Protein AF-A0A2S6X875-F1 (afdb_monomer)

Foldseek 3Di:
DPPPPPDDDDDDPDDLVRADKWKWKDQPPDPDTHTDDPPDDSVVVQVVVCVVPVVRDDMDIDIDGDDDDDPPPDDPPPPPPPDPPPPPPPPDD

Nearest PDB structures (foldseek):
  8pu1-assembly1_A  TM=4.780E-01  e=7.244E+00  Thomasclavelia ramosa

Structure (mmCIF, N/CA/C/O backbone):
data_AF-A0A2S6X875-F1
#
_entry.id   AF-A0A2S6X875-F1
#
loop_
_atom_site.group_PDB
_atom_site.id
_atom_site.type_symbol
_atom_site.label_atom_id
_atom_site.label_alt_id
_atom_site.label_comp_id
_atom_site.label_asym_id
_atom_site.label_entity_id
_atom_site.label_seq_id
_atom_site.pdbx_PDB_ins_code
_atom_site.Cartn_x
_atom_site.Cartn_y
_atom_site.Cartn_z
_atom_site.occupancy
_atom_site.B_iso_or_equiv
_atom_site.auth_seq_id
_atom_site.auth_comp_id
_atom_site.auth_asym_id
_atom_site.auth_atom_id
_atom_site.pdbx_PDB_model_num
ATOM 1 N N . MET A 1 1 ? 18.888 -17.481 -43.327 1.00 39.25 1 MET A N 1
ATOM 2 C CA . MET A 1 1 ? 17.509 -17.274 -42.842 1.00 39.25 1 MET A CA 1
ATOM 3 C C . MET A 1 1 ? 17.603 -16.906 -41.375 1.00 39.25 1 MET A C 1
ATOM 5 O O . MET A 1 1 ? 17.908 -17.771 -40.569 1.00 39.25 1 MET A O 1
ATOM 9 N N . THR A 1 2 ? 17.463 -15.628 -41.035 1.00 53.31 2 THR A N 1
ATOM 10 C CA . THR A 1 2 ? 17.348 -15.208 -39.637 1.00 53.31 2 THR A CA 1
ATOM 11 C C . THR A 1 2 ? 15.935 -15.552 -39.184 1.00 53.31 2 THR A C 1
ATOM 13 O O . THR A 1 2 ? 14.967 -14.932 -39.621 1.00 53.31 2 THR A O 1
ATOM 16 N N . SER A 1 3 ? 15.815 -16.622 -38.398 1.00 54.84 3 SER A N 1
ATOM 17 C CA . SER A 1 3 ? 14.576 -16.966 -37.705 1.00 54.84 3 SER A CA 1
ATOM 18 C C . SER A 1 3 ? 14.128 -15.736 -36.915 1.00 54.84 3 SER A C 1
ATOM 20 O O . SER A 1 3 ? 14.863 -15.262 -36.050 1.00 54.84 3 SER A O 1
ATOM 22 N N . ARG A 1 4 ? 12.975 -15.163 -37.273 1.00 67.75 4 ARG A N 1
ATOM 23 C CA . ARG A 1 4 ? 12.325 -14.120 -36.478 1.00 67.75 4 ARG A CA 1
ATOM 24 C C . ARG A 1 4 ? 11.656 -14.836 -35.324 1.00 67.75 4 ARG A C 1
ATOM 26 O O . ARG A 1 4 ? 10.520 -15.277 -35.468 1.00 67.75 4 ARG A O 1
ATOM 33 N N . ASP A 1 5 ? 12.404 -15.018 -34.246 1.00 70.44 5 ASP A N 1
ATOM 34 C CA . ASP A 1 5 ? 11.843 -15.491 -32.992 1.00 70.44 5 ASP A CA 1
ATOM 35 C C . ASP A 1 5 ? 10.688 -14.551 -32.597 1.00 70.44 5 ASP A C 1
ATOM 37 O O . ASP A 1 5 ? 10.924 -13.351 -32.419 1.00 70.44 5 ASP A O 1
ATOM 41 N N . PRO A 1 6 ? 9.433 -15.036 -32.552 1.00 70.88 6 PRO A N 1
ATOM 42 C CA . PRO A 1 6 ? 8.296 -14.209 -32.167 1.00 70.88 6 PRO A CA 1
ATOM 43 C C . PRO A 1 6 ? 8.340 -13.799 -30.689 1.00 70.88 6 PRO A C 1
ATOM 45 O O . PRO A 1 6 ? 7.620 -12.875 -30.310 1.00 70.88 6 PRO A O 1
ATOM 48 N N . PHE A 1 7 ? 9.177 -14.447 -29.871 1.00 66.44 7 PHE A N 1
ATOM 49 C CA . PHE A 1 7 ? 9.309 -14.191 -28.440 1.00 66.44 7 PHE A CA 1
ATOM 50 C C . PHE A 1 7 ? 10.788 -14.053 -28.055 1.00 66.44 7 PHE A C 1
ATOM 52 O O . PHE A 1 7 ? 11.317 -14.912 -27.352 1.00 66.44 7 PHE A O 1
ATOM 59 N N . PRO A 1 8 ? 11.471 -12.987 -28.515 1.00 64.75 8 PRO A N 1
ATOM 60 C CA . PRO A 1 8 ? 12.877 -12.795 -28.201 1.00 64.75 8 PRO A CA 1
ATOM 61 C C . PRO A 1 8 ? 13.069 -12.699 -26.687 1.00 64.75 8 PRO A C 1
ATOM 63 O O . PRO A 1 8 ? 12.321 -12.004 -25.996 1.00 64.75 8 PRO A O 1
ATOM 66 N N . GLU A 1 9 ? 14.090 -13.381 -26.180 1.00 63.28 9 GLU A N 1
ATOM 67 C CA . GLU A 1 9 ? 14.491 -13.282 -24.782 1.00 63.28 9 GLU A CA 1
ATOM 68 C C . GLU A 1 9 ? 14.914 -11.836 -24.476 1.00 63.28 9 GLU A C 1
ATOM 70 O O . GLU A 1 9 ? 15.791 -11.269 -25.133 1.00 63.28 9 GLU A O 1
ATOM 75 N N . VAL A 1 10 ? 14.244 -11.210 -23.507 1.00 60.38 10 VAL A N 1
ATOM 76 C CA . VAL A 1 10 ? 14.540 -9.845 -23.065 1.00 60.38 10 VAL A CA 1
ATOM 77 C C . VAL A 1 10 ? 15.305 -9.942 -21.754 1.00 60.38 10 VAL A C 1
ATOM 79 O O . VAL A 1 10 ? 14.742 -10.324 -20.732 1.00 60.38 10 VAL A O 1
ATOM 82 N N . SER A 1 11 ? 16.588 -9.590 -21.779 1.00 57.66 11 SER A N 1
ATOM 83 C CA . SER A 1 11 ? 17.396 -9.452 -20.568 1.00 57.66 11 SER A CA 1
ATOM 84 C C . SER A 1 11 ? 17.203 -8.059 -19.964 1.00 57.66 11 SER A C 1
ATOM 86 O O . SER A 1 11 ? 17.391 -7.059 -20.662 1.00 57.66 11 SER A O 1
ATOM 88 N N . SER A 1 12 ? 16.861 -7.988 -18.679 1.00 63.47 12 SER A N 1
ATOM 89 C CA . SER A 1 12 ? 16.837 -6.737 -17.911 1.00 63.47 12 SER A CA 1
ATOM 90 C C . SER A 1 12 ? 18.209 -6.461 -17.289 1.00 63.47 12 SER A C 1
ATOM 92 O O . SER A 1 12 ? 18.929 -7.395 -16.947 1.00 63.47 12 SER A O 1
ATOM 94 N N . GLY A 1 13 ? 18.576 -5.184 -17.154 1.00 63.50 13 GLY A N 1
ATOM 95 C CA . GLY A 1 13 ? 19.760 -4.758 -16.393 1.00 63.50 13 GLY A CA 1
ATOM 96 C C . GLY A 1 13 ? 19.495 -4.557 -14.895 1.00 63.50 13 GLY A C 1
ATOM 97 O O . GLY A 1 13 ? 20.445 -4.379 -14.140 1.00 63.50 13 GLY A O 1
ATOM 98 N N . GLU A 1 14 ? 18.226 -4.580 -14.488 1.00 61.59 14 GLU A N 1
ATOM 99 C CA . GLU A 1 14 ? 17.751 -4.397 -13.111 1.00 61.59 14 GLU A CA 1
ATOM 100 C C . GLU A 1 14 ? 16.816 -5.558 -12.748 1.00 61.59 14 GLU A C 1
ATOM 102 O O . GLU A 1 14 ? 16.001 -5.980 -13.581 1.00 61.59 14 GLU A O 1
ATOM 107 N N . GLU A 1 15 ? 16.918 -6.078 -11.526 1.00 66.38 15 GLU A N 1
ATOM 108 C CA . GLU A 1 15 ? 15.949 -7.044 -11.008 1.00 66.38 15 GLU A CA 1
ATOM 109 C C . GLU A 1 15 ? 14.650 -6.311 -10.635 1.00 66.38 15 GLU A C 1
ATOM 111 O O . GLU A 1 15 ? 14.652 -5.124 -10.313 1.00 66.38 15 GLU A O 1
ATOM 116 N N . LEU A 1 16 ? 13.499 -6.994 -10.658 1.00 64.06 16 LEU A N 1
ATOM 117 C CA . LEU A 1 16 ? 12.205 -6.355 -10.343 1.00 64.06 16 LEU A CA 1
ATOM 118 C C . LEU A 1 16 ? 12.155 -5.754 -8.929 1.00 64.06 16 LEU A C 1
ATOM 120 O O . LEU A 1 16 ? 11.387 -4.824 -8.681 1.00 64.06 16 LEU A O 1
ATOM 124 N N . ASP A 1 17 ? 12.975 -6.274 -8.021 1.00 67.00 17 ASP A N 1
ATOM 125 C CA . ASP A 1 17 ? 13.109 -5.769 -6.658 1.00 67.00 17 ASP A CA 1
ATOM 126 C C . ASP A 1 17 ? 13.906 -4.453 -6.579 1.00 67.00 17 ASP A C 1
ATOM 128 O O . ASP A 1 17 ? 13.759 -3.726 -5.593 1.00 67.00 17 ASP A O 1
ATOM 132 N N . ASP A 1 18 ? 14.685 -4.126 -7.618 1.00 66.19 18 ASP A N 1
ATOM 133 C CA . ASP A 1 18 ? 15.470 -2.889 -7.735 1.00 66.19 18 ASP A CA 1
ATOM 134 C C . ASP A 1 18 ? 14.633 -1.716 -8.279 1.00 66.19 18 ASP A C 1
ATOM 136 O O . ASP A 1 18 ? 15.004 -0.548 -8.136 1.00 66.19 18 ASP A O 1
ATOM 140 N N . VAL A 1 19 ? 13.478 -2.010 -8.883 1.00 71.62 19 VAL A N 1
ATOM 141 C CA . VAL A 1 19 ? 12.579 -1.008 -9.459 1.00 71.62 19 VAL A CA 1
ATOM 142 C C . VAL A 1 19 ? 11.692 -0.396 -8.375 1.00 71.62 19 VAL A C 1
ATOM 144 O O . VAL A 1 19 ? 11.204 -1.076 -7.468 1.00 71.62 19 VAL A O 1
ATOM 147 N N . TRP A 1 20 ? 11.439 0.914 -8.480 1.00 75.06 20 TRP A N 1
ATOM 148 C CA . TRP A 1 20 ? 10.578 1.630 -7.541 1.00 75.06 20 TRP A CA 1
ATOM 149 C C . TRP A 1 20 ? 9.221 0.933 -7.375 1.00 75.06 20 TRP A C 1
ATOM 151 O O . TRP A 1 20 ? 8.487 0.687 -8.340 1.00 75.06 20 TRP A O 1
ATOM 161 N N . ALA A 1 21 ? 8.885 0.662 -6.117 1.00 82.25 21 ALA A N 1
ATOM 162 C CA . ALA A 1 21 ? 7.635 0.048 -5.725 1.00 82.25 21 ALA A CA 1
ATOM 163 C C . ALA A 1 21 ? 6.865 0.976 -4.785 1.00 82.25 21 ALA A C 1
ATOM 165 O O . ALA A 1 21 ? 7.430 1.526 -3.840 1.00 82.25 21 ALA A O 1
ATOM 166 N N . GLY A 1 22 ? 5.568 1.123 -5.036 1.00 87.62 22 GLY A N 1
ATOM 167 C CA . GLY A 1 22 ? 4.643 1.753 -4.103 1.00 87.62 22 GLY A CA 1
ATOM 168 C C . GLY A 1 22 ? 3.912 0.698 -3.280 1.00 87.62 22 GLY A C 1
ATOM 169 O O . GLY A 1 22 ? 3.442 -0.299 -3.832 1.00 87.62 22 GLY A O 1
ATOM 170 N N . ASP A 1 23 ? 3.774 0.936 -1.978 1.00 93.06 23 ASP A N 1
ATOM 171 C CA . ASP A 1 23 ? 2.928 0.131 -1.100 1.00 93.06 23 ASP A CA 1
ATOM 172 C C . ASP A 1 23 ? 1.576 0.816 -0.884 1.00 93.06 23 ASP A C 1
ATOM 174 O O . ASP A 1 23 ? 1.489 2.027 -0.660 1.00 93.06 23 ASP A O 1
ATOM 178 N N . TYR A 1 24 ? 0.505 0.033 -0.938 1.00 94.56 24 TYR A N 1
ATOM 179 C CA . TYR A 1 24 ? -0.869 0.515 -0.883 1.00 94.56 24 TYR A CA 1
ATOM 180 C C . TYR A 1 24 ? -1.700 -0.313 0.091 1.00 94.56 24 TYR A C 1
ATOM 182 O O . TYR A 1 24 ? -1.484 -1.514 0.250 1.00 94.56 24 TYR A O 1
ATOM 190 N N . ILE A 1 25 ? -2.695 0.322 0.704 1.00 95.19 25 ILE A N 1
ATOM 191 C CA . ILE A 1 25 ? -3.786 -0.343 1.413 1.00 95.19 25 ILE A CA 1
ATOM 192 C C . ILE A 1 25 ? -4.984 -0.364 0.478 1.00 95.19 25 ILE A C 1
ATOM 194 O O . ILE A 1 25 ? -5.399 0.671 -0.047 1.00 95.19 25 ILE A O 1
ATOM 198 N N . GLU A 1 26 ? -5.560 -1.541 0.297 1.00 94.75 26 GLU A N 1
ATOM 199 C CA . GLU A 1 26 ? -6.760 -1.736 -0.498 1.00 94.75 26 GLU A CA 1
ATOM 200 C C . GLU A 1 26 ? -7.884 -2.268 0.386 1.00 94.75 26 GLU A C 1
ATOM 202 O O . GLU A 1 26 ? -7.720 -3.246 1.120 1.00 94.75 26 GLU A O 1
ATOM 207 N N . CYS A 1 27 ? -9.055 -1.645 0.280 1.00 94.06 27 CYS A N 1
ATOM 208 C CA . CYS A 1 27 ? -10.295 -2.214 0.784 1.00 94.06 27 CYS A CA 1
ATOM 209 C C . CYS A 1 27 ? -10.908 -3.096 -0.310 1.00 94.06 27 CYS A C 1
ATOM 211 O O . CYS A 1 27 ? -11.333 -2.599 -1.350 1.00 94.06 27 CYS A O 1
ATOM 213 N N . VAL A 1 28 ? -10.980 -4.405 -0.082 1.00 86.19 28 VAL A N 1
ATOM 214 C CA . VAL A 1 28 ? -11.396 -5.385 -1.094 1.00 86.19 28 VAL A CA 1
ATOM 215 C C . VAL A 1 28 ? -12.857 -5.151 -1.485 1.00 86.19 28 VAL A C 1
ATOM 217 O O . VAL A 1 28 ? -13.767 -5.330 -0.674 1.00 86.19 28 VAL A O 1
ATOM 220 N N . GLY A 1 29 ? -13.074 -4.784 -2.750 1.00 77.88 29 GLY A N 1
ATOM 221 C CA . GLY A 1 29 ? -14.386 -4.421 -3.299 1.00 77.88 29 GLY A CA 1
ATOM 222 C C . GLY A 1 29 ? -14.634 -2.912 -3.397 1.00 77.88 29 GLY A C 1
ATOM 223 O O . GLY A 1 29 ? -15.643 -2.507 -3.967 1.00 77.88 29 GLY A O 1
ATOM 224 N N . CYS A 1 30 ? -13.720 -2.083 -2.890 1.00 83.00 30 CYS A N 1
ATOM 225 C CA . CYS A 1 30 ? -13.638 -0.670 -3.251 1.00 83.00 30 CYS A CA 1
ATOM 226 C C . CYS A 1 30 ? -12.741 -0.497 -4.481 1.00 83.00 30 CYS A C 1
ATOM 228 O O . CYS A 1 30 ? -11.840 -1.296 -4.719 1.00 83.00 30 CYS A O 1
ATOM 230 N N . VAL A 1 31 ? -12.976 0.573 -5.238 1.00 77.50 31 VAL A N 1
ATOM 231 C CA . VAL A 1 31 ? -12.088 0.989 -6.338 1.00 77.50 31 VAL A CA 1
ATOM 232 C C . VAL A 1 31 ? -10.847 1.721 -5.798 1.00 77.50 31 VAL A C 1
ATOM 234 O O . VAL A 1 31 ? -9.822 1.789 -6.469 1.00 77.50 31 VAL A O 1
ATOM 237 N N . ASP A 1 32 ? -10.919 2.236 -4.568 1.00 77.38 32 ASP A N 1
ATOM 238 C CA . ASP A 1 32 ? -9.879 3.080 -3.983 1.00 77.38 32 ASP A CA 1
ATOM 239 C C . ASP A 1 32 ? -8.702 2.262 -3.421 1.00 77.38 32 ASP A C 1
ATOM 241 O O . ASP A 1 32 ? -8.868 1.432 -2.521 1.00 77.38 32 ASP A O 1
ATOM 245 N N . MET A 1 33 ? -7.495 2.573 -3.905 1.00 89.38 33 MET A N 1
ATOM 246 C CA . MET A 1 33 ? -6.219 2.164 -3.311 1.00 89.38 33 MET A CA 1
ATOM 247 C C . MET A 1 33 ? -5.566 3.374 -2.644 1.00 89.38 33 MET A C 1
ATOM 249 O O . MET A 1 33 ? -5.391 4.419 -3.271 1.00 89.38 33 MET A O 1
ATOM 253 N N . VAL A 1 34 ? -5.183 3.239 -1.375 1.00 93.19 34 VAL A N 1
ATOM 254 C CA . VAL A 1 34 ? -4.577 4.328 -0.600 1.00 93.19 34 VAL A CA 1
ATOM 255 C C . VAL A 1 34 ? -3.075 4.085 -0.469 1.00 93.19 34 VAL A C 1
ATOM 257 O O . VAL A 1 34 ? -2.697 3.053 0.080 1.00 93.19 34 VAL A O 1
ATOM 260 N N . PRO A 1 35 ? -2.200 5.000 -0.926 1.00 93.81 35 PRO A N 1
ATOM 261 C CA . PRO A 1 35 ? -0.758 4.838 -0.756 1.00 93.81 35 PRO A CA 1
ATOM 262 C C . PRO A 1 35 ? -0.374 4.878 0.729 1.00 93.81 35 PRO A C 1
ATOM 264 O O . PRO A 1 35 ? -0.798 5.778 1.465 1.00 93.81 35 PRO A O 1
ATOM 267 N N . ILE A 1 36 ? 0.450 3.921 1.160 1.00 94.31 36 ILE A N 1
ATOM 268 C CA . ILE A 1 36 ? 0.999 3.859 2.517 1.00 94.31 36 ILE A CA 1
ATOM 269 C C . ILE A 1 36 ? 2.050 4.956 2.658 1.00 94.31 36 ILE A C 1
ATOM 271 O O . ILE A 1 36 ? 3.044 4.997 1.938 1.00 94.31 36 ILE A O 1
ATOM 275 N N . LYS A 1 37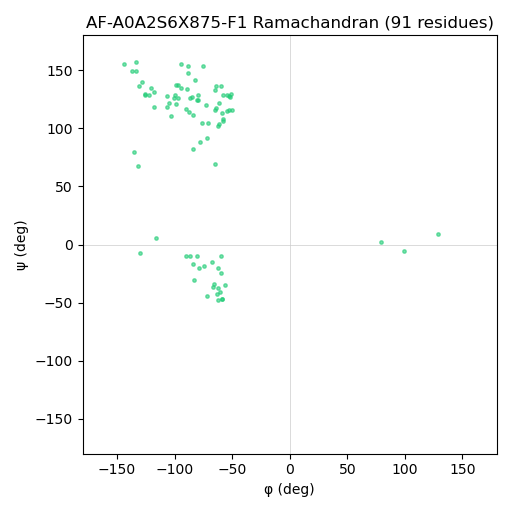 ? 1.819 5.870 3.602 1.00 93.31 37 LYS A N 1
ATOM 276 C CA . LYS A 1 37 ? 2.762 6.945 3.936 1.00 93.31 37 LYS A CA 1
ATOM 277 C C . LYS A 1 37 ? 3.663 6.522 5.103 1.00 93.31 37 LYS A C 1
ATOM 279 O O . LYS A 1 37 ? 3.226 5.712 5.922 1.00 93.31 37 LYS A O 1
ATOM 284 N N . PRO A 1 38 ? 4.872 7.096 5.247 1.00 90.62 38 PRO A N 1
ATOM 285 C CA . PRO A 1 38 ? 5.715 6.848 6.416 1.00 90.62 38 PRO A CA 1
ATOM 286 C C . PRO A 1 38 ? 4.951 7.071 7.731 1.00 90.62 38 PRO A C 1
ATOM 288 O O . PRO A 1 38 ? 4.289 8.095 7.902 1.00 90.62 38 PRO A O 1
ATOM 291 N N . GLY A 1 39 ? 5.018 6.097 8.642 1.00 92.88 39 GLY A N 1
ATOM 292 C CA . GLY A 1 39 ? 4.315 6.130 9.932 1.00 92.88 39 GLY A CA 1
ATOM 293 C C . GLY A 1 39 ? 2.823 5.774 9.881 1.00 92.88 39 GLY A C 1
ATOM 294 O O . GLY A 1 39 ? 2.160 5.803 10.915 1.00 92.88 39 GLY A O 1
ATOM 295 N N . MET A 1 40 ? 2.277 5.430 8.711 1.00 94.38 40 MET A N 1
ATOM 296 C CA . MET A 1 40 ? 0.913 4.915 8.599 1.00 94.38 40 MET A CA 1
ATOM 297 C C . MET A 1 40 ? 0.873 3.429 8.967 1.00 94.38 40 MET A C 1
ATOM 299 O O . MET A 1 40 ? 1.552 2.623 8.338 1.00 94.38 40 MET A O 1
ATOM 303 N N . ASP A 1 41 ? 0.033 3.066 9.936 1.00 95.75 41 ASP A N 1
ATOM 304 C CA . ASP A 1 41 ? -0.297 1.669 10.233 1.00 95.75 41 ASP A CA 1
ATOM 305 C C . ASP A 1 41 ? -1.523 1.229 9.402 1.00 95.75 41 ASP A C 1
ATOM 307 O O . ASP A 1 41 ? -2.619 1.784 9.582 1.00 95.75 41 ASP A O 1
ATOM 311 N N . PRO A 1 42 ? -1.377 0.240 8.496 1.00 94.38 42 PRO A N 1
ATOM 312 C CA . PRO A 1 42 ? -2.480 -0.301 7.707 1.00 94.38 42 PRO A CA 1
ATOM 313 C C . PRO A 1 42 ? -3.654 -0.824 8.533 1.00 94.38 42 PRO A C 1
ATOM 315 O O . PRO A 1 42 ? -4.807 -0.693 8.117 1.00 94.38 42 PRO A O 1
ATOM 318 N N . VAL A 1 43 ? -3.381 -1.402 9.704 1.00 95.50 43 VAL A N 1
ATOM 319 C CA . VAL A 1 43 ? -4.410 -1.992 10.566 1.00 95.50 43 VAL A CA 1
ATOM 320 C C . VAL A 1 43 ? -5.248 -0.895 11.214 1.00 95.50 43 VAL A C 1
ATOM 322 O O . VAL A 1 43 ? -6.478 -0.970 11.203 1.00 95.50 43 VAL A O 1
A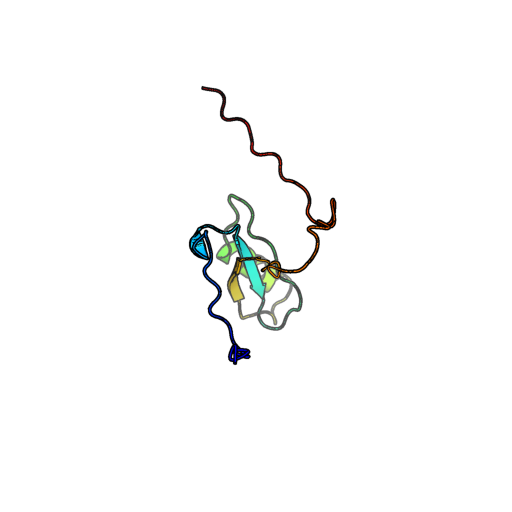TOM 325 N N . GLU A 1 44 ? -4.610 0.156 11.726 1.00 96.88 44 GLU A N 1
ATOM 326 C CA . GLU A 1 44 ? -5.318 1.307 12.298 1.00 96.88 44 GLU A CA 1
ATOM 327 C C . GLU A 1 44 ? -6.099 2.085 11.234 1.00 96.88 44 GLU A C 1
ATOM 329 O O . GLU A 1 44 ? -7.231 2.513 11.480 1.00 96.88 44 GLU A O 1
ATOM 334 N N . TRP A 1 45 ? -5.556 2.207 10.016 1.00 95.19 45 TRP A N 1
ATOM 335 C CA . TRP A 1 45 ? -6.313 2.752 8.888 1.00 95.19 45 TRP A CA 1
ATOM 336 C C . TRP A 1 45 ? -7.572 1.920 8.606 1.00 95.19 45 TRP A C 1
ATOM 338 O O . TRP A 1 45 ? -8.659 2.488 8.492 1.00 95.19 45 TRP A O 1
ATOM 348 N N . ALA A 1 46 ? -7.448 0.589 8.553 1.00 94.81 46 ALA A N 1
ATOM 349 C CA . ALA A 1 46 ? -8.566 -0.308 8.268 1.00 94.81 46 ALA A CA 1
ATOM 350 C C . ALA A 1 46 ? -9.654 -0.237 9.349 1.00 94.81 46 ALA A C 1
ATOM 352 O O . ALA A 1 46 ? -10.835 -0.151 9.018 1.00 94.81 46 ALA A O 1
ATOM 353 N N . LYS A 1 47 ? -9.272 -0.190 10.634 1.00 95.75 47 LYS A N 1
ATOM 354 C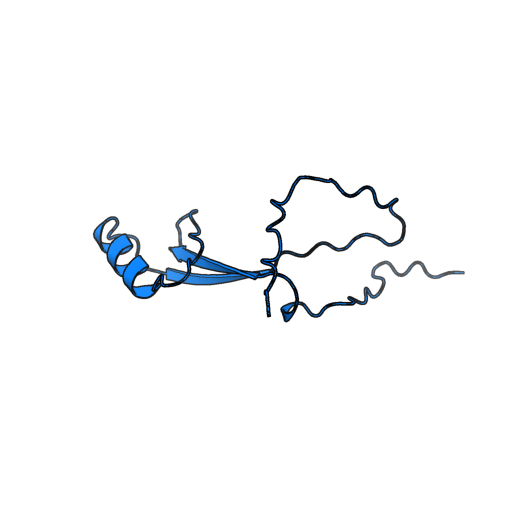 CA . LYS A 1 47 ? -10.211 -0.007 11.757 1.00 95.75 47 LYS A CA 1
ATOM 355 C C . LYS A 1 47 ? -10.997 1.298 11.635 1.00 95.75 47 LYS A C 1
ATOM 357 O O . LYS A 1 47 ? -12.220 1.288 11.771 1.00 95.75 47 LYS A O 1
ATOM 362 N N . ARG A 1 48 ? -10.317 2.414 11.342 1.00 95.44 48 ARG A N 1
ATOM 363 C CA . ARG A 1 48 ? -10.982 3.708 11.128 1.00 95.44 48 ARG A CA 1
ATOM 364 C C . ARG A 1 48 ? -11.929 3.648 9.930 1.00 95.44 48 ARG A C 1
ATOM 366 O O . ARG A 1 48 ? -13.089 4.027 10.058 1.00 95.44 48 ARG A O 1
ATOM 373 N N . HIS A 1 49 ? -11.474 3.104 8.802 1.00 93.94 49 HIS A N 1
ATOM 374 C CA . HIS A 1 49 ? -12.293 2.966 7.594 1.00 93.94 49 HIS A CA 1
ATOM 375 C C . HIS A 1 49 ? -13.539 2.104 7.828 1.00 93.94 49 HIS A C 1
ATOM 377 O O . HIS A 1 49 ? -14.621 2.465 7.377 1.00 93.94 49 HIS A O 1
ATOM 383 N N . ALA A 1 50 ? -13.416 1.001 8.574 1.00 94.19 50 ALA A N 1
ATOM 384 C CA . ALA A 1 50 ? -14.548 0.164 8.975 1.00 94.19 50 ALA A CA 1
ATOM 385 C C . ALA A 1 50 ? -15.547 0.924 9.861 1.00 94.19 50 ALA A C 1
ATOM 387 O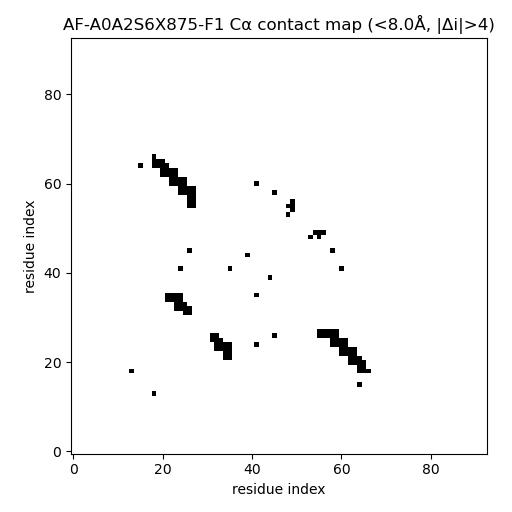 O . ALA A 1 50 ? -16.752 0.739 9.725 1.00 94.19 50 ALA A O 1
ATOM 388 N N . SER A 1 51 ? -15.070 1.800 10.754 1.00 96.44 51 SER A N 1
ATOM 389 C CA . SER A 1 51 ? -15.951 2.595 11.622 1.00 96.44 51 SER A CA 1
ATOM 390 C C . SER A 1 51 ? -16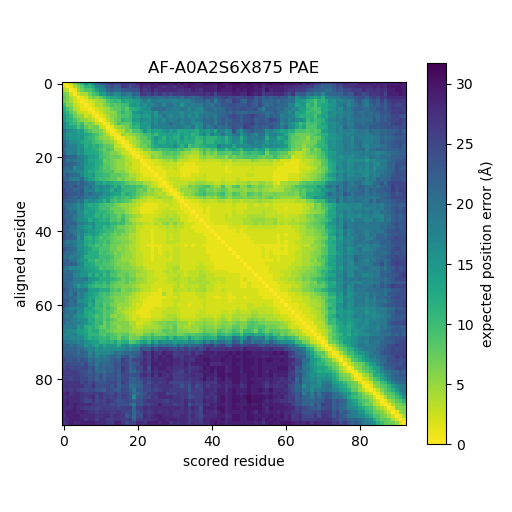.816 3.588 10.837 1.00 96.44 51 SER A C 1
ATOM 392 O O . SER A 1 51 ? -17.972 3.813 11.187 1.00 96.44 51 SER A O 1
ATOM 394 N N . GLU A 1 52 ? -16.283 4.127 9.738 1.00 93.94 52 GLU A N 1
ATOM 395 C CA . GLU A 1 52 ? -16.992 5.045 8.841 1.00 93.94 52 GLU A CA 1
ATOM 396 C C . GLU A 1 52 ? -17.860 4.297 7.818 1.00 93.94 52 GLU A C 1
ATOM 398 O O . GLU A 1 52 ? -18.895 4.800 7.378 1.00 93.94 52 GLU A O 1
ATOM 403 N N . ARG A 1 53 ? -17.436 3.092 7.420 1.00 91.88 53 ARG A N 1
ATOM 404 C CA . ARG A 1 53 ? -18.090 2.260 6.402 1.00 91.88 53 ARG A CA 1
ATOM 405 C C . ARG A 1 53 ? -18.164 0.799 6.878 1.00 91.88 53 ARG A C 1
ATOM 407 O O . ARG A 1 53 ? -17.373 -0.025 6.420 1.00 91.88 53 ARG A O 1
ATOM 414 N N . PRO A 1 54 ? -19.127 0.436 7.748 1.00 93.06 54 PRO A N 1
ATOM 415 C CA . PRO A 1 54 ? -19.148 -0.871 8.426 1.00 93.06 54 PRO A CA 1
ATOM 416 C C . PRO A 1 54 ? -19.272 -2.102 7.520 1.00 93.06 54 PRO A C 1
ATOM 418 O O . PRO A 1 54 ? -18.934 -3.209 7.927 1.00 93.06 54 PRO A O 1
ATOM 421 N N . TRP A 1 55 ? -19.759 -1.937 6.288 1.00 92.62 55 TRP A N 1
ATOM 422 C CA . TRP A 1 55 ? -19.851 -3.023 5.303 1.00 92.62 55 TRP A CA 1
ATOM 423 C C . TRP A 1 55 ? -18.518 -3.310 4.594 1.00 92.62 55 TRP A C 1
ATOM 425 O O . TRP A 1 55 ? -18.392 -4.310 3.886 1.00 92.62 55 TRP A O 1
ATOM 435 N N . HIS A 1 56 ? -17.509 -2.460 4.780 1.00 93.44 56 HIS A N 1
ATOM 436 C CA . HIS A 1 56 ? -16.146 -2.718 4.339 1.00 93.44 56 HIS A CA 1
ATOM 437 C C . HIS A 1 56 ? -15.440 -3.560 5.399 1.00 93.44 56 HIS A C 1
ATOM 439 O O . HIS A 1 56 ? -15.223 -3.106 6.514 1.00 93.44 56 HIS A O 1
ATOM 445 N N . THR A 1 57 ? -15.130 -4.812 5.069 1.00 92.88 57 THR A N 1
ATOM 446 C CA . THR A 1 57 ? -14.679 -5.806 6.066 1.00 92.88 57 THR A CA 1
ATOM 447 C C . THR A 1 57 ? -13.412 -6.550 5.669 1.00 92.88 57 THR A C 1
ATOM 449 O O . THR A 1 57 ? -12.868 -7.319 6.457 1.00 92.88 57 THR A O 1
ATOM 452 N N . ARG A 1 58 ? -12.934 -6.351 4.441 1.00 95.25 58 ARG A N 1
ATOM 453 C CA . ARG A 1 58 ? -11.785 -7.065 3.889 1.00 95.25 58 ARG A CA 1
ATOM 454 C C . ARG A 1 58 ? -10.767 -6.059 3.392 1.00 95.25 58 ARG A C 1
ATOM 456 O O . ARG A 1 58 ? -11.107 -5.167 2.619 1.00 95.25 58 ARG A O 1
ATOM 463 N N . TYR A 1 59 ? -9.525 -6.243 3.809 1.00 94.94 59 TYR A N 1
ATOM 464 C CA . TYR A 1 59 ? -8.425 -5.333 3.527 1.00 94.94 59 TYR A CA 1
ATOM 465 C C . TYR A 1 59 ? -7.187 -6.131 3.144 1.00 94.94 59 TYR A C 1
ATOM 467 O O . TYR A 1 59 ? -7.001 -7.247 3.630 1.00 94.94 59 TYR A O 1
ATOM 475 N N . ARG A 1 60 ? -6.341 -5.562 2.290 1.00 94.56 60 ARG A N 1
ATOM 476 C CA . ARG A 1 60 ? -5.028 -6.120 1.959 1.00 94.56 60 ARG A CA 1
ATOM 477 C C . ARG A 1 60 ? -4.011 -5.010 1.762 1.00 94.56 60 ARG A C 1
ATOM 479 O O . ARG A 1 60 ? -4.376 -3.889 1.412 1.00 94.56 60 ARG A O 1
ATOM 486 N N . THR A 1 61 ? -2.746 -5.341 1.969 1.00 94.38 61 THR A N 1
ATOM 487 C CA . THR A 1 61 ? -1.630 -4.522 1.507 1.00 94.38 61 THR A CA 1
ATOM 488 C C . THR A 1 61 ? -1.169 -5.041 0.151 1.00 94.38 61 THR A C 1
ATOM 490 O O . THR A 1 61 ? -1.053 -6.250 -0.053 1.00 94.38 61 THR A O 1
ATOM 493 N N . THR A 1 62 ? -0.937 -4.129 -0.786 1.00 92.38 62 THR A N 1
ATOM 494 C CA . THR A 1 62 ? -0.511 -4.444 -2.152 1.00 92.38 62 THR A CA 1
ATOM 495 C C . THR A 1 62 ? 0.756 -3.660 -2.454 1.00 92.38 62 THR A C 1
ATOM 497 O O . THR A 1 62 ? 0.774 -2.442 -2.286 1.00 92.38 62 THR A O 1
ATOM 500 N N . ARG A 1 63 ? 1.791 -4.348 -2.937 1.00 90.56 63 ARG A N 1
ATOM 501 C CA . ARG A 1 63 ? 2.997 -3.726 -3.490 1.00 90.56 63 ARG A CA 1
ATOM 502 C C . ARG A 1 63 ? 2.872 -3.676 -5.008 1.00 90.56 63 ARG A C 1
ATOM 504 O O . ARG A 1 63 ? 2.618 -4.703 -5.633 1.00 90.56 63 ARG A O 1
ATOM 511 N N . ILE A 1 64 ? 3.030 -2.493 -5.593 1.00 88.06 64 ILE A N 1
ATOM 512 C CA . ILE A 1 64 ? 2.946 -2.273 -7.040 1.00 88.06 64 ILE A CA 1
ATOM 513 C C . ILE A 1 64 ? 4.291 -1.752 -7.532 1.00 88.06 64 ILE A C 1
ATOM 515 O O . ILE A 1 64 ? 4.722 -0.670 -7.138 1.00 88.06 64 ILE A O 1
ATOM 519 N N . VAL A 1 65 ? 4.924 -2.520 -8.416 1.00 85.88 65 VAL A N 1
ATOM 520 C CA . VAL A 1 65 ? 6.164 -2.155 -9.109 1.00 85.88 65 VAL A CA 1
ATOM 521 C C . VAL A 1 65 ? 5.799 -1.678 -10.513 1.00 85.88 65 VAL A C 1
ATOM 523 O O . VAL A 1 65 ? 5.113 -2.396 -11.240 1.00 85.88 65 VAL A O 1
ATOM 526 N N . ASN A 1 66 ? 6.233 -0.476 -10.898 1.00 78.69 66 ASN A N 1
ATOM 527 C CA . ASN A 1 66 ? 5.985 0.058 -12.241 1.00 78.69 66 ASN A CA 1
ATOM 528 C C . ASN A 1 66 ? 7.279 0.026 -13.052 1.00 78.69 66 ASN A C 1
ATOM 530 O O . ASN A 1 66 ? 8.236 0.709 -12.703 1.00 78.69 66 ASN A O 1
ATOM 534 N N . PHE A 1 67 ? 7.292 -0.722 -14.154 1.00 73.94 67 PHE A N 1
ATOM 535 C CA . PHE A 1 67 ? 8.419 -0.773 -15.083 1.00 73.94 67 PHE A CA 1
ATOM 536 C C . PHE A 1 67 ? 7.930 -0.652 -16.530 1.00 73.94 67 PHE A C 1
ATOM 538 O O . PHE A 1 67 ? 6.776 -0.949 -16.844 1.00 73.94 67 PHE A O 1
ATOM 545 N N . SER A 1 68 ? 8.813 -0.214 -17.425 1.00 70.62 68 SER A N 1
ATOM 546 C CA . SER A 1 68 ? 8.551 -0.155 -18.865 1.00 70.62 68 SER A CA 1
ATOM 547 C C . SER A 1 68 ? 9.703 -0.786 -19.630 1.00 70.62 68 SER A C 1
ATOM 549 O O . SER A 1 68 ? 10.860 -0.493 -19.341 1.00 70.62 68 SER A O 1
ATOM 551 N N . VAL A 1 69 ? 9.393 -1.596 -20.639 1.00 68.81 69 VAL A N 1
ATOM 552 C CA . VAL A 1 69 ? 10.392 -2.147 -21.560 1.00 68.81 69 VAL A CA 1
ATOM 553 C C . VAL A 1 69 ? 10.403 -1.303 -22.832 1.00 68.81 69 VAL A C 1
ATOM 555 O O . VAL A 1 69 ? 9.380 -1.187 -23.508 1.00 68.81 69 VAL A O 1
ATOM 558 N N . THR A 1 70 ? 11.552 -0.720 -23.173 1.00 59.56 70 THR A N 1
ATOM 559 C CA . THR A 1 70 ? 11.728 -0.005 -24.446 1.00 59.56 70 THR A CA 1
ATOM 560 C C . THR A 1 70 ? 12.145 -1.005 -25.530 1.00 59.56 70 THR A C 1
ATOM 562 O O . THR A 1 70 ? 13.133 -1.717 -25.338 1.00 59.56 70 THR A O 1
ATOM 565 N N . PRO A 1 71 ? 11.450 -1.082 -26.681 1.00 58.53 71 PRO A N 1
ATOM 566 C CA . PRO A 1 71 ? 11.883 -1.939 -27.779 1.00 58.53 71 PRO A CA 1
ATOM 567 C C . PRO A 1 71 ? 13.229 -1.456 -28.333 1.00 58.53 71 PRO A C 1
ATOM 569 O O . PRO A 1 71 ? 13.398 -0.265 -28.593 1.00 58.53 71 PRO A O 1
ATOM 572 N N . SER A 1 72 ? 14.159 -2.381 -28.593 1.00 58.09 72 SER A N 1
ATOM 573 C CA . SER A 1 72 ? 15.526 -2.091 -29.070 1.00 58.09 72 SER A CA 1
ATOM 574 C C . SER A 1 72 ? 15.605 -1.346 -30.414 1.00 58.09 72 SER A C 1
ATOM 576 O O . SER A 1 72 ? 16.678 -0.887 -30.797 1.00 58.09 72 SER A O 1
ATOM 578 N N . SER A 1 73 ? 14.486 -1.202 -31.130 1.00 54.81 73 SER A N 1
ATOM 579 C CA . SER A 1 73 ? 14.400 -0.559 -32.445 1.00 54.81 73 SER A CA 1
ATOM 580 C C . SER A 1 73 ? 13.551 0.719 -32.488 1.00 54.81 73 SER A C 1
ATOM 582 O O . SER A 1 73 ? 13.315 1.238 -33.579 1.00 54.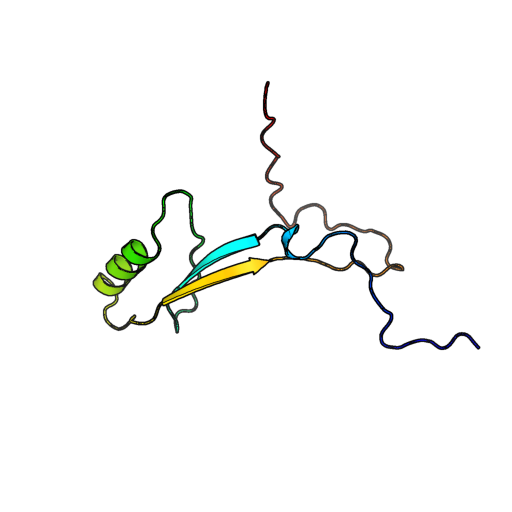81 73 SER A O 1
ATOM 584 N N . ALA A 1 74 ? 13.050 1.224 -31.357 1.00 49.28 74 ALA A N 1
ATOM 585 C CA . ALA A 1 74 ? 12.326 2.496 -31.331 1.00 49.28 74 ALA A CA 1
ATOM 586 C C . ALA A 1 74 ? 13.312 3.658 -31.103 1.00 49.28 74 ALA A C 1
ATOM 588 O O . ALA A 1 74 ? 14.155 3.556 -30.209 1.00 49.28 74 ALA A O 1
ATOM 589 N N . PRO A 1 75 ? 13.242 4.772 -31.864 1.00 46.00 75 PRO A N 1
ATOM 590 C CA . PRO A 1 75 ? 13.995 5.966 -31.501 1.00 46.00 75 PRO A CA 1
ATOM 591 C C . PRO A 1 75 ? 13.561 6.365 -30.091 1.00 46.00 75 PRO A C 1
ATOM 593 O O . PRO A 1 75 ? 12.363 6.441 -29.822 1.00 46.00 75 PRO A O 1
ATOM 596 N N . ALA A 1 76 ? 14.532 6.560 -29.198 1.00 49.28 76 ALA A N 1
ATOM 597 C CA . ALA A 1 76 ? 14.339 6.911 -27.795 1.00 49.28 76 ALA A CA 1
ATOM 598 C C . ALA A 1 76 ? 13.694 8.303 -27.651 1.00 49.28 76 ALA A C 1
ATOM 600 O O . ALA A 1 76 ? 14.322 9.272 -27.236 1.00 49.28 76 ALA A O 1
ATOM 601 N N . GLY A 1 77 ? 12.428 8.424 -28.037 1.00 47.06 77 GLY A N 1
ATOM 602 C CA . GLY A 1 77 ? 11.566 9.540 -27.703 1.00 47.06 77 GLY A CA 1
ATOM 603 C C . GLY A 1 77 ? 10.980 9.270 -26.331 1.00 47.06 77 GLY A C 1
ATOM 604 O O . GLY A 1 77 ? 9.871 8.756 -26.222 1.00 47.06 77 GLY A O 1
ATOM 605 N N . TYR A 1 78 ? 11.743 9.571 -25.283 1.00 49.09 78 TYR A N 1
ATOM 606 C CA . TYR A 1 78 ? 11.196 9.664 -23.934 1.00 49.09 78 TYR A CA 1
ATOM 607 C C . TYR A 1 78 ? 10.025 10.662 -23.949 1.00 49.09 78 TYR A C 1
ATOM 609 O O . TYR A 1 78 ? 10.216 11.791 -24.408 1.00 49.09 78 TYR A O 1
ATOM 617 N N . PRO A 1 79 ? 8.829 10.328 -23.430 1.00 43.44 79 PRO A N 1
ATOM 618 C CA . PRO A 1 79 ? 7.883 11.357 -23.043 1.00 43.44 79 PRO A CA 1
ATOM 619 C C . PRO A 1 79 ? 8.434 12.023 -21.780 1.00 43.44 79 PRO A C 1
ATOM 621 O O . PRO A 1 79 ? 8.214 11.569 -20.657 1.00 43.44 79 PRO A O 1
ATOM 624 N N . THR A 1 80 ? 9.208 13.089 -21.963 1.00 45.56 80 THR A N 1
ATOM 625 C CA . THR A 1 80 ? 9.655 13.955 -20.874 1.00 45.56 80 THR A CA 1
ATOM 626 C C . THR A 1 80 ? 8.412 14.558 -20.216 1.00 45.56 80 THR A C 1
ATOM 628 O O . THR A 1 80 ? 7.787 15.447 -20.787 1.00 45.56 80 THR A O 1
ATOM 631 N N . GLY A 1 81 ? 8.015 14.060 -19.041 1.00 47.91 81 GLY A N 1
ATOM 632 C CA . GLY A 1 81 ? 7.039 14.753 -18.188 1.00 47.91 81 GLY A CA 1
ATOM 633 C C . GLY A 1 81 ? 5.823 13.974 -17.681 1.00 47.91 81 GLY A C 1
ATOM 634 O O . GLY A 1 81 ? 4.945 14.608 -17.106 1.00 47.91 81 GLY A O 1
ATOM 635 N N . LEU A 1 82 ? 5.730 12.647 -17.845 1.00 45.28 82 LEU A N 1
ATOM 636 C CA . LEU A 1 82 ? 4.576 11.888 -17.315 1.00 45.28 82 LEU A CA 1
ATOM 637 C C . LEU A 1 82 ? 4.743 11.352 -15.887 1.00 45.28 82 LEU A C 1
ATOM 639 O O . LEU A 1 82 ? 3.758 10.933 -15.284 1.00 45.28 82 LEU A O 1
ATOM 643 N N . PHE A 1 83 ? 5.944 11.416 -15.319 1.00 49.00 83 PHE 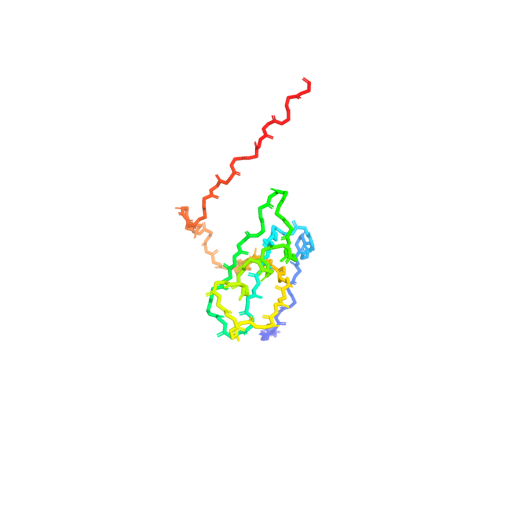A N 1
ATOM 644 C CA . PHE A 1 83 ? 6.186 11.026 -13.933 1.00 49.00 83 PHE A CA 1
ATOM 645 C C . PHE A 1 83 ? 6.782 12.218 -13.186 1.00 49.00 83 PHE A C 1
ATOM 647 O O . PHE A 1 83 ? 7.740 12.810 -13.694 1.00 49.00 83 PHE A O 1
ATOM 654 N N . PRO A 1 84 ? 6.242 12.618 -12.019 1.00 42.09 84 PRO A N 1
ATOM 655 C CA . PRO A 1 84 ? 6.914 13.603 -11.190 1.00 42.09 84 PRO A 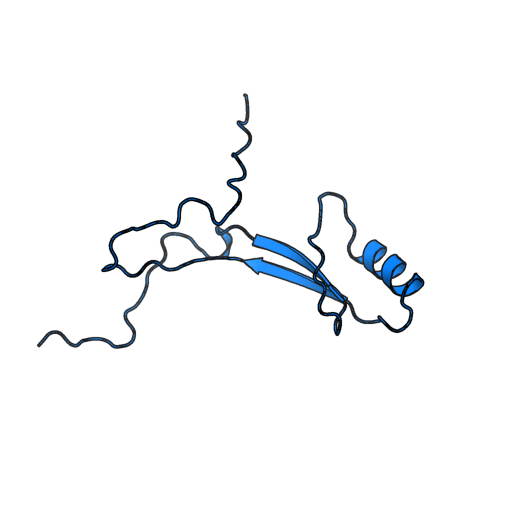CA 1
ATOM 656 C C . PRO A 1 84 ? 8.292 13.042 -10.837 1.00 42.09 84 PRO A C 1
ATOM 658 O O . PRO A 1 84 ? 8.401 12.022 -10.158 1.00 42.09 84 PRO A O 1
ATOM 661 N N . ALA A 1 85 ? 9.340 13.684 -11.353 1.00 44.12 85 ALA A N 1
ATOM 662 C CA . ALA A 1 85 ? 10.705 13.417 -10.946 1.00 44.12 85 ALA A CA 1
ATOM 663 C C . ALA A 1 85 ? 10.802 13.761 -9.457 1.00 44.12 85 ALA A C 1
ATOM 665 O O . ALA A 1 85 ? 10.829 14.932 -9.086 1.00 44.12 85 ALA A O 1
ATOM 666 N N . LEU A 1 86 ? 10.782 12.747 -8.594 1.00 50.66 86 LEU A N 1
ATOM 667 C CA . LEU A 1 86 ? 11.214 12.931 -7.220 1.00 50.66 86 LEU A CA 1
ATOM 668 C C . LEU A 1 86 ? 12.729 13.100 -7.289 1.00 50.66 86 LEU A C 1
ATOM 670 O O . LEU A 1 86 ? 13.453 12.145 -7.570 1.00 50.66 86 LEU A O 1
ATOM 674 N N . GLU A 1 87 ? 13.190 14.341 -7.132 1.00 43.56 87 GLU A N 1
ATOM 675 C CA . GLU A 1 87 ? 14.612 14.634 -7.004 1.00 43.56 87 GLU A CA 1
ATOM 676 C C . GLU A 1 87 ? 15.192 13.754 -5.886 1.00 43.56 87 GLU A C 1
ATOM 678 O O . GLU A 1 87 ? 14.636 13.732 -4.783 1.00 43.56 87 GLU A O 1
ATOM 683 N N . PRO A 1 88 ? 16.285 13.012 -6.130 1.00 44.72 88 PRO A N 1
ATOM 684 C CA . PRO A 1 88 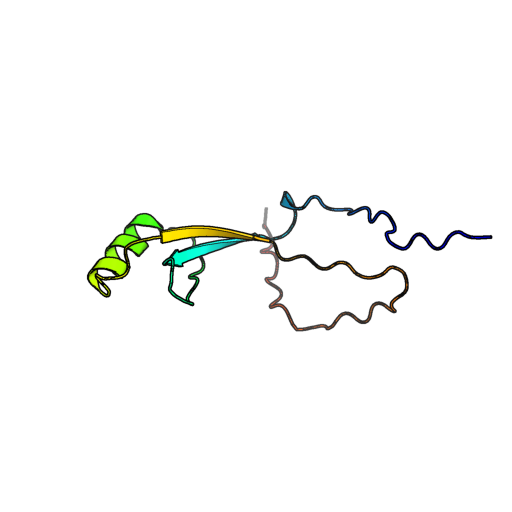? 16.947 12.299 -5.056 1.00 44.72 88 PRO A CA 1
ATOM 685 C C . PRO A 1 88 ? 17.488 13.336 -4.070 1.00 44.72 88 PRO A C 1
ATOM 687 O O . PRO A 1 88 ? 18.331 14.163 -4.429 1.00 44.72 88 PRO A O 1
ATOM 690 N N . GLU A 1 89 ? 16.996 13.305 -2.827 1.00 47.78 89 GLU A N 1
ATOM 691 C CA . GLU A 1 89 ? 17.573 14.081 -1.731 1.00 47.78 89 GLU A CA 1
ATOM 692 C C . GLU A 1 89 ? 19.085 13.836 -1.708 1.00 47.78 89 GLU A C 1
ATOM 694 O O . GLU A 1 89 ? 19.563 12.717 -1.492 1.00 47.78 89 GLU A O 1
ATOM 699 N N . ARG A 1 90 ? 19.858 14.899 -1.953 1.00 41.59 90 ARG A N 1
ATOM 700 C CA . ARG A 1 90 ? 21.303 14.884 -1.745 1.00 41.59 90 ARG A CA 1
ATOM 701 C C . ARG A 1 90 ? 21.553 14.537 -0.280 1.00 41.59 90 ARG A C 1
ATOM 703 O O . ARG A 1 90 ? 21.380 15.390 0.587 1.00 41.59 90 ARG A O 1
ATOM 710 N N . ARG A 1 91 ? 22.034 13.321 -0.007 1.00 45.97 91 ARG A N 1
ATOM 711 C CA . ARG A 1 91 ? 22.771 13.048 1.231 1.00 45.97 91 ARG A CA 1
ATOM 712 C C . ARG A 1 91 ? 23.967 13.996 1.264 1.00 45.97 91 ARG A C 1
ATOM 714 O O . ARG A 1 91 ? 24.913 13.821 0.500 1.00 45.97 91 ARG A O 1
ATOM 721 N N . GLN A 1 92 ? 23.897 15.019 2.109 1.00 41.22 92 GLN A N 1
ATOM 722 C CA . GLN A 1 92 ? 25.089 15.734 2.544 1.00 41.22 92 GLN A CA 1
ATOM 723 C C . GLN A 1 92 ? 25.754 14.896 3.637 1.00 41.22 92 GLN A C 1
ATOM 725 O O . GLN A 1 92 ? 25.079 14.411 4.548 1.00 41.22 92 GLN A O 1
ATOM 730 N N . ALA A 1 93 ? 27.048 14.658 3.434 1.00 44.75 93 ALA A N 1
ATOM 731 C CA . ALA A 1 93 ? 27.971 14.061 4.389 1.00 44.75 93 ALA A CA 1
ATOM 732 C C . ALA A 1 93 ? 28.284 15.029 5.537 1.00 44.75 93 ALA A C 1
ATOM 734 O O . ALA A 1 93 ? 28.171 16.256 5.310 1.00 44.75 93 ALA A O 1
#

pLDDT: mean 73.51, std 19.59, range [39.25, 96.88]

Radius of gyration: 20.15 Å; Cα contacts (8 Å, |Δi|>4): 68; chains: 1; bounding box: 48×33×55 Å

Sequence (93 aa):
MTSRDPFPEVSSGEELDDVWAGDYIECVGCVDMVPIKPGMDPVEWAKRHASERPWHTRYRTTRIVNFSVTPSSAPAGYPTGLFPALEPERRQA

Secondary structure (DSSP, 8-state):
-----SS-----SS-TTTS-EEEEEEEBTBS-EEEPPTT--HHHHHHHHHHH-TT---EEEEEEE---PPPTTS-----TTSS---PPP----

Mean predicted aligned error: 13.97 Å

Solvent-accessible surface area (backbone atoms only — not comparable to full-atom values): 6549 Å² total; per-residue (Å²): 133,84,80,78,65,92,73,68,88,80,84,72,98,64,58,80,86,75,44,67,63,50,47,26,41,32,44,70,89,57,92,61,70,43,73,64,51,94,93,61,53,69,66,63,50,48,54,53,50,24,74,79,37,73,88,56,83,46,74,49,79,46,79,49,68,72,84,84,87,80,64,96,84,57,81,89,73,72,77,86,77,85,63,88,79,74,74,79,79,78,82,76,131